Protein AF-N6UD77-F1 (afdb_monomer_lite)

Radius of gyration: 18.37 Å; chains: 1; bounding box: 42×30×56 Å

pLDDT: mean 73.45, std 21.46, range [21.02, 95.69]

Organism: Dendroctonus ponderosae (NCBI:txid77166)

InterPro domains:
  IPR000945 Dopamine beta-hydroxylase-like [PTHR10157] (23-145)
  IPR008977 PHM/PNGase F domain superfamily [SSF49742] (30-98)
  IPR014784 Copper type II, ascorbate-dependent monooxygenase-like, C-terminal [G3DSA:2.60.120.230] (13-98)
  IPR024548 Copper type II ascorbate-dependent monooxygenase, C-terminal [PF03712] (29-87)

Sequence (147 aa):
MSMVFPQIDPTITIKIRLNVAEKRKLASYLGHILMTRCDYNTLSRTNVTLGGFSISEEMCVNYIHYYPHAPLEVCKSSISDQALRTFFNYMKEWEDQPTSPNAAISINYNSIHWSKVRVQLLNEVYHEAPLSMQCNMSSGDRFPGLY

Foldseek 3Di:
DDPQPPDQPQFLFQFWFDQDDDPDDDPDDNDHTDTFGDGDDCSVPPFDADDDDDPSHDHGDDDDDDPDDDQWDDKTKDFDPVLLLVLLVCCCPPVVFPGDSPDDSVVSRRRGDDDSVSVVVVSVSSVPTDMDMFIATPVRHTDPDDD

Structure (mmCIF, N/CA/C/O backbone):
data_AF-N6UD77-F1
#
_entry.id   AF-N6UD77-F1
#
loop_
_atom_site.group_PDB
_atom_site.id
_atom_site.type_symbol
_atom_site.label_atom_id
_atom_site.label_alt_id
_atom_site.label_comp_id
_atom_site.label_asym_id
_atom_site.label_entity_id
_atom_site.label_seq_id
_atom_site.pdbx_PDB_ins_code
_atom_site.Cartn_x
_atom_site.Cartn_y
_atom_site.Cartn_z
_atom_site.occupancy
_atom_site.B_iso_or_equiv
_atom_site.auth_seq_id
_atom_site.auth_comp_id
_atom_site.auth_asym_id
_atom_site.auth_atom_id
_atom_site.pdbx_PDB_model_num
ATOM 1 N N . MET A 1 1 ? -19.371 -17.636 23.860 1.00 24.30 1 MET A N 1
ATOM 2 C CA . MET A 1 1 ? -20.220 -17.161 22.750 1.00 24.30 1 MET A CA 1
ATOM 3 C C . MET A 1 1 ? -19.288 -16.647 21.664 1.00 24.30 1 MET A C 1
ATOM 5 O O . MET A 1 1 ? -18.757 -15.553 21.788 1.00 24.30 1 MET A O 1
ATOM 9 N N . SER A 1 2 ? -18.955 -17.492 20.696 1.00 21.02 2 SER A N 1
ATOM 10 C CA . SER A 1 2 ? -18.032 -17.181 19.603 1.00 21.02 2 SER A CA 1
ATOM 11 C C . SER A 1 2 ? -18.681 -16.133 18.700 1.00 21.02 2 SER A C 1
ATOM 13 O O . SER A 1 2 ? -19.684 -16.419 18.050 1.00 21.02 2 SER A O 1
ATOM 15 N N . MET A 1 3 ? -18.153 -14.908 18.692 1.00 24.08 3 MET A N 1
ATOM 16 C CA . MET A 1 3 ? -18.566 -13.898 17.722 1.00 24.08 3 MET A CA 1
ATOM 17 C C . MET A 1 3 ? -18.061 -14.338 16.349 1.00 24.08 3 MET A C 1
ATOM 19 O O . MET A 1 3 ? -16.871 -14.282 16.054 1.00 24.08 3 MET A O 1
ATOM 23 N N . VAL A 1 4 ? -18.982 -14.851 15.539 1.00 22.97 4 VAL A N 1
ATOM 24 C CA . VAL A 1 4 ? -18.772 -15.126 14.120 1.00 22.97 4 VAL A CA 1
ATOM 25 C C . VAL A 1 4 ? -18.570 -13.774 13.443 1.00 22.97 4 VAL A C 1
ATOM 27 O O . VAL A 1 4 ? -19.521 -13.006 13.305 1.00 22.97 4 VAL A O 1
ATOM 30 N N . PHE A 1 5 ? -17.327 -13.459 13.073 1.00 34.34 5 PHE A N 1
ATOM 31 C CA . PHE A 1 5 ? -16.997 -12.276 12.282 1.00 34.34 5 PHE A CA 1
ATOM 32 C C . PHE A 1 5 ? -17.716 -12.392 10.930 1.00 34.34 5 PHE A C 1
ATOM 34 O O . PHE A 1 5 ? -17.416 -13.305 10.156 1.00 34.34 5 PHE A O 1
ATOM 41 N N . PRO A 1 6 ? -18.712 -11.541 10.633 1.00 32.31 6 PRO A N 1
ATOM 42 C CA . PRO A 1 6 ? -19.526 -11.736 9.450 1.00 32.31 6 PRO A CA 1
ATOM 43 C C . PRO A 1 6 ? -18.734 -11.272 8.229 1.00 32.31 6 PRO A C 1
ATOM 45 O O . PRO A 1 6 ? -18.421 -10.091 8.137 1.00 32.31 6 PRO A O 1
ATOM 48 N N . GLN A 1 7 ? -18.441 -12.211 7.324 1.00 33.44 7 GLN A N 1
ATOM 49 C CA . GLN A 1 7 ? -18.010 -12.049 5.925 1.00 33.44 7 GLN A CA 1
ATOM 50 C C . GLN A 1 7 ? -17.525 -10.635 5.562 1.00 33.44 7 GLN A C 1
ATOM 52 O O . GLN A 1 7 ? -18.309 -9.753 5.202 1.00 33.44 7 GLN A O 1
ATOM 57 N N . ILE A 1 8 ? -16.218 -10.440 5.721 1.00 40.00 8 ILE A N 1
ATOM 58 C CA . ILE A 1 8 ? -15.452 -9.329 5.163 1.00 40.00 8 ILE A CA 1
ATOM 59 C C . ILE A 1 8 ? -15.131 -9.761 3.732 1.00 40.00 8 ILE A C 1
ATOM 61 O O . ILE A 1 8 ? -14.503 -10.805 3.557 1.00 40.00 8 ILE A O 1
ATOM 65 N N . ASP A 1 9 ? -15.606 -9.027 2.724 1.00 32.47 9 ASP A N 1
ATOM 66 C CA . ASP A 1 9 ? -15.219 -9.298 1.337 1.00 32.47 9 ASP A CA 1
ATOM 67 C C . ASP A 1 9 ? -13.680 -9.170 1.247 1.00 32.47 9 ASP A C 1
ATOM 69 O O . ASP A 1 9 ? -13.150 -8.107 1.584 1.00 32.47 9 ASP A O 1
ATOM 73 N N . PRO A 1 10 ? -12.939 -10.233 0.877 1.00 33.50 10 PRO A N 1
ATOM 74 C CA . PRO A 1 10 ? -11.475 -10.346 1.017 1.00 33.50 10 PRO A CA 1
ATOM 75 C C . PRO A 1 10 ? -10.669 -9.467 0.041 1.00 33.50 10 PRO A C 1
ATOM 77 O O . PRO A 1 10 ? -9.520 -9.747 -0.298 1.00 33.50 10 PRO A O 1
ATOM 80 N N . THR A 1 11 ? -11.270 -8.40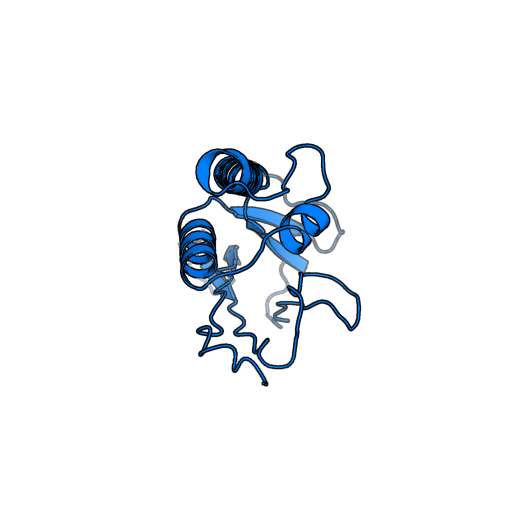6 -0.479 1.00 33.12 11 THR A N 1
ATOM 81 C CA . THR A 1 11 ? -10.818 -7.771 -1.707 1.00 33.12 11 THR A CA 1
ATOM 82 C C . THR A 1 11 ? -10.157 -6.422 -1.447 1.00 33.12 11 THR A C 1
ATOM 84 O O . THR A 1 11 ? -10.617 -5.394 -1.938 1.00 33.12 11 THR A O 1
ATOM 87 N N . ILE A 1 12 ? -9.035 -6.404 -0.719 1.00 36.88 12 ILE A N 1
ATOM 88 C CA . ILE A 1 12 ? -8.117 -5.255 -0.795 1.00 36.88 12 ILE A CA 1
ATOM 89 C C . ILE A 1 12 ? -7.440 -5.331 -2.165 1.00 36.88 12 ILE A C 1
ATOM 91 O O . ILE A 1 12 ? -6.412 -5.977 -2.351 1.00 36.88 12 ILE A O 1
ATOM 95 N N . THR A 1 13 ? -8.065 -4.701 -3.158 1.00 31.70 13 THR A N 1
ATOM 96 C CA . THR A 1 13 ? -7.525 -4.627 -4.514 1.00 31.70 13 THR A CA 1
ATOM 97 C C . THR A 1 13 ? -6.388 -3.611 -4.524 1.00 31.70 13 THR A C 1
ATOM 99 O O . THR A 1 13 ? -6.609 -2.426 -4.763 1.00 31.70 13 THR A O 1
ATOM 102 N N . ILE A 1 14 ? -5.153 -4.057 -4.294 1.00 32.03 14 ILE A N 1
ATOM 103 C CA . ILE A 1 14 ? -3.983 -3.219 -4.570 1.00 32.03 14 ILE A CA 1
ATOM 104 C C . ILE A 1 14 ? -3.879 -3.112 -6.094 1.00 32.03 14 ILE A C 1
ATOM 106 O O . ILE A 1 14 ? -3.435 -4.050 -6.745 1.00 32.03 14 ILE A O 1
ATOM 110 N N . LYS A 1 15 ? -4.342 -2.004 -6.687 1.00 30.81 15 LYS A N 1
ATOM 111 C CA . LYS A 1 15 ? -4.147 -1.717 -8.117 1.00 30.81 15 LYS A CA 1
ATOM 112 C C . LYS A 1 15 ? -2.747 -1.142 -8.315 1.00 30.81 15 LYS A C 1
ATOM 114 O O . LYS A 1 15 ? -2.563 0.071 -8.271 1.00 30.81 15 LYS A O 1
ATOM 119 N N . ILE A 1 16 ? -1.749 -1.990 -8.537 1.00 35.59 16 ILE A N 1
ATOM 120 C CA . ILE A 1 16 ? -0.400 -1.502 -8.853 1.00 35.59 16 ILE A CA 1
ATOM 121 C C . ILE A 1 16 ? -0.385 -1.081 -10.322 1.00 35.59 16 ILE A C 1
ATOM 123 O O . ILE A 1 16 ? -0.430 -1.955 -11.165 1.00 35.59 16 ILE A O 1
ATOM 127 N N . ARG A 1 17 ? -0.337 0.213 -10.665 1.00 35.31 17 ARG A N 1
ATOM 128 C CA . ARG A 1 17 ? -0.157 0.660 -12.063 1.00 35.31 17 ARG A CA 1
ATOM 129 C C . ARG A 1 17 ? 1.333 0.742 -12.416 1.00 35.31 17 ARG A C 1
ATOM 131 O O . ARG A 1 17 ? 1.958 1.762 -12.173 1.00 35.31 17 ARG A O 1
ATOM 138 N N . LEU A 1 18 ? 1.914 -0.297 -12.998 1.00 35.66 18 LEU A N 1
ATOM 139 C CA . LEU A 1 18 ? 3.319 -0.330 -13.416 1.00 35.66 18 LEU A CA 1
ATOM 140 C C . LEU A 1 18 ? 3.455 0.134 -14.870 1.00 35.66 18 LEU A C 1
ATOM 142 O O . LEU A 1 18 ? 2.876 -0.473 -15.757 1.00 35.66 18 LEU A O 1
ATOM 146 N N . ASN A 1 19 ? 4.243 1.163 -15.163 1.00 33.56 19 ASN A N 1
ATOM 147 C CA . ASN A 1 19 ? 4.526 1.519 -16.556 1.00 33.56 19 ASN A CA 1
ATOM 148 C C . ASN A 1 19 ? 5.696 0.663 -17.063 1.00 33.56 19 ASN A C 1
ATOM 150 O O . ASN A 1 19 ? 6.840 0.921 -16.695 1.00 33.56 19 ASN A O 1
ATOM 154 N N . VAL A 1 20 ? 5.433 -0.363 -17.881 1.00 39.41 20 VAL A N 1
ATOM 155 C CA . VAL A 1 20 ? 6.489 -1.208 -18.475 1.00 39.41 20 VAL A CA 1
ATOM 156 C C . VAL A 1 20 ? 6.393 -1.166 -19.998 1.00 39.41 20 VAL A C 1
ATOM 158 O O . VAL A 1 20 ? 5.332 -1.387 -20.576 1.00 39.41 20 VAL A O 1
ATOM 161 N N . ALA A 1 21 ? 7.517 -0.852 -20.644 1.00 37.28 21 ALA A N 1
ATOM 162 C CA . ALA A 1 21 ? 7.645 -0.754 -22.092 1.00 37.28 21 ALA A CA 1
ATOM 163 C C . ALA A 1 21 ? 7.920 -2.132 -22.715 1.00 37.28 21 ALA A C 1
ATOM 165 O O . ALA A 1 21 ? 8.963 -2.732 -22.459 1.00 37.28 21 ALA A O 1
ATOM 166 N N . GLU A 1 22 ? 7.034 -2.609 -23.589 1.00 38.06 22 GLU A N 1
ATOM 167 C CA . GLU A 1 22 ? 7.308 -3.769 -24.439 1.00 38.06 22 GLU A CA 1
ATOM 168 C C . GLU A 1 22 ? 7.944 -3.303 -25.758 1.00 38.06 22 GLU A C 1
ATOM 170 O O . GLU A 1 22 ? 7.343 -2.570 -26.547 1.00 38.06 22 GLU A O 1
ATOM 175 N N . LYS A 1 23 ? 9.181 -3.735 -26.039 1.00 38.00 23 LYS A N 1
ATOM 176 C CA . LYS A 1 23 ? 9.800 -3.535 -27.357 1.00 38.00 23 LYS A CA 1
ATOM 177 C C . LYS A 1 23 ? 9.294 -4.591 -28.338 1.00 38.00 23 LYS A C 1
ATOM 179 O O . LYS A 1 23 ? 10.02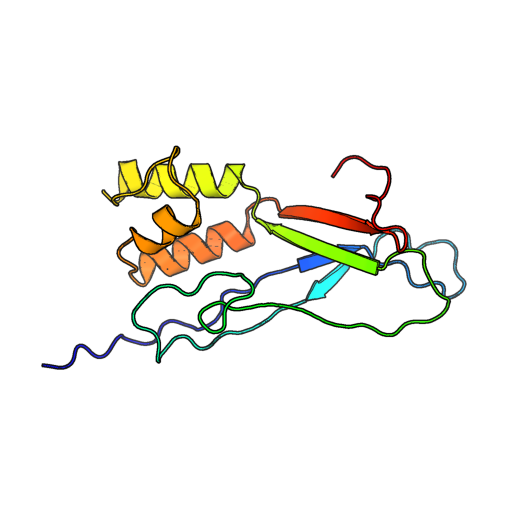4 -5.507 -28.714 1.00 38.00 23 LYS A O 1
ATOM 184 N N . ARG A 1 24 ? 8.087 -4.391 -28.864 1.00 35.25 24 ARG A N 1
ATOM 185 C CA . ARG A 1 24 ? 7.699 -4.967 -30.157 1.00 35.25 24 ARG A CA 1
ATOM 186 C C . ARG A 1 24 ? 7.360 -3.862 -31.148 1.00 35.25 24 ARG A C 1
ATOM 188 O O . ARG A 1 24 ? 6.230 -3.435 -31.300 1.00 35.25 24 ARG A O 1
ATOM 195 N N . LYS A 1 25 ? 8.424 -3.394 -31.807 1.00 36.38 25 LYS A N 1
ATOM 196 C CA . LYS A 1 25 ? 8.458 -2.833 -33.166 1.00 36.38 25 LYS A CA 1
ATOM 197 C C . LYS A 1 25 ? 7.212 -2.041 -33.612 1.00 36.38 25 LYS A C 1
ATOM 199 O O . LYS A 1 25 ? 6.635 -2.371 -34.635 1.00 36.38 25 LYS A O 1
ATOM 204 N N . LEU A 1 26 ? 6.855 -0.965 -32.913 1.00 34.81 26 LEU A N 1
ATOM 205 C CA . LEU A 1 26 ? 6.143 0.182 -33.493 1.00 34.81 26 LEU A CA 1
ATOM 206 C C . LEU A 1 26 ? 6.242 1.377 -32.535 1.00 34.81 26 LEU A C 1
ATOM 208 O O . LEU A 1 26 ? 5.920 1.284 -31.355 1.00 34.81 26 LEU A O 1
ATOM 212 N N . ALA A 1 27 ? 6.763 2.490 -33.043 1.00 34.75 27 ALA A N 1
ATOM 213 C CA . ALA A 1 27 ? 7.182 3.678 -32.303 1.00 34.75 27 ALA A CA 1
ATOM 214 C C . ALA A 1 27 ? 6.007 4.546 -31.785 1.00 34.75 27 ALA A C 1
ATOM 216 O O . ALA A 1 27 ? 5.969 5.742 -32.048 1.00 34.75 27 ALA A O 1
ATOM 217 N N . SER A 1 28 ? 5.043 3.956 -31.061 1.00 35.88 28 SER A N 1
ATOM 218 C CA . SER A 1 28 ? 3.807 4.643 -30.634 1.00 35.88 28 SER A CA 1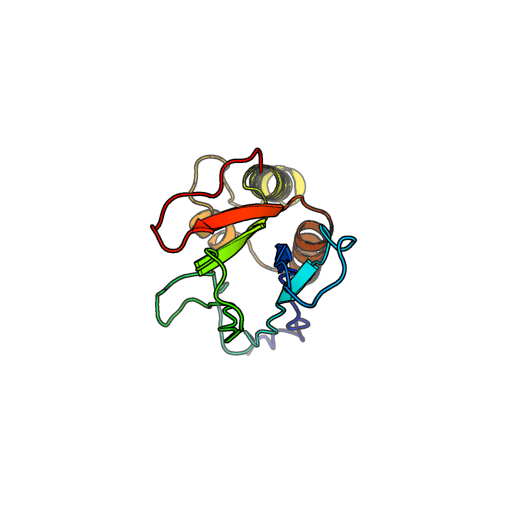
ATOM 219 C C . SER A 1 28 ? 3.293 4.301 -29.217 1.00 35.88 28 SER A C 1
ATOM 221 O O . SER A 1 28 ? 2.217 4.767 -28.854 1.00 35.88 28 SER A O 1
ATOM 223 N N . TYR A 1 29 ? 4.007 3.519 -28.395 1.00 43.47 29 TYR A N 1
ATOM 224 C CA . TYR A 1 29 ? 3.473 3.009 -27.113 1.00 43.47 29 TYR A CA 1
ATOM 225 C C . TYR A 1 29 ? 4.338 3.305 -25.868 1.00 43.47 29 TYR A C 1
ATOM 227 O O . TYR A 1 29 ? 4.599 2.443 -25.030 1.00 43.47 29 TYR A O 1
ATOM 235 N N . LEU A 1 30 ? 4.747 4.563 -25.695 1.00 44.59 30 LEU A N 1
ATOM 236 C CA . LEU A 1 30 ? 5.065 5.103 -24.365 1.00 44.59 30 LEU A CA 1
ATOM 237 C C . LEU A 1 30 ? 3.735 5.353 -23.626 1.00 44.59 30 LEU A C 1
ATOM 239 O O . LEU A 1 30 ? 3.149 6.419 -23.786 1.00 44.59 30 LEU A O 1
ATOM 243 N N . GLY A 1 31 ? 3.215 4.368 -22.879 1.00 56.09 31 GLY A N 1
ATOM 244 C CA . GLY A 1 31 ? 1.968 4.568 -22.115 1.00 56.09 31 GLY A CA 1
ATOM 245 C C . GLY A 1 31 ? 1.194 3.341 -21.614 1.00 56.09 31 GLY A C 1
ATOM 246 O O . GLY A 1 31 ? 0.051 3.502 -21.193 1.00 56.09 31 GLY A O 1
ATOM 247 N N . HIS A 1 32 ? 1.744 2.124 -21.661 1.00 60.56 32 HIS A N 1
ATOM 248 C CA . HIS A 1 32 ? 1.045 0.952 -21.116 1.00 60.56 32 HIS A CA 1
ATOM 249 C C . HIS A 1 32 ? 1.191 0.828 -19.603 1.00 60.56 32 HIS A C 1
ATOM 251 O O . HIS A 1 32 ? 2.256 1.094 -19.051 1.00 60.56 32 HIS A O 1
ATOM 257 N N . ILE A 1 33 ? 0.120 0.349 -18.968 1.00 68.12 33 ILE A N 1
ATOM 258 C CA . ILE A 1 33 ? 0.027 0.101 -17.533 1.00 68.12 33 ILE A CA 1
ATOM 259 C C . ILE A 1 33 ? -0.124 -1.406 -17.309 1.00 68.12 33 ILE A C 1
ATOM 261 O O . ILE A 1 33 ? -1.087 -2.023 -17.758 1.00 68.12 33 ILE A O 1
ATOM 265 N N . LEU A 1 34 ? 0.812 -1.988 -16.579 1.00 72.50 34 LEU A N 1
ATOM 266 C CA . LEU A 1 34 ? 0.780 -3.335 -16.043 1.00 72.50 34 LEU A CA 1
ATOM 267 C C . LEU A 1 34 ? 0.130 -3.281 -14.660 1.00 72.50 34 LEU A C 1
ATOM 269 O O . LEU A 1 34 ? 0.623 -2.594 -13.772 1.00 72.50 34 LEU A O 1
ATOM 273 N N . MET A 1 35 ? -0.976 -4.006 -14.490 1.00 75.62 35 MET A N 1
ATOM 274 C CA . MET A 1 35 ? -1.709 -4.050 -13.232 1.00 75.62 35 MET A CA 1
ATOM 275 C C . MET A 1 35 ? -1.564 -5.392 -12.525 1.00 75.62 35 MET A C 1
ATOM 277 O O . MET A 1 35 ? -2.017 -6.411 -13.038 1.00 75.62 35 MET A O 1
ATOM 281 N N . THR A 1 36 ? -0.979 -5.378 -11.328 1.00 76.75 36 THR A N 1
ATOM 282 C CA . THR A 1 36 ? -0.931 -6.549 -10.439 1.00 76.75 36 THR A CA 1
ATOM 283 C C . THR A 1 36 ? -2.003 -6.401 -9.373 1.00 76.75 36 THR A C 1
ATOM 285 O O . THR A 1 36 ? -2.105 -5.332 -8.779 1.00 76.75 36 THR A O 1
ATOM 288 N N . ARG A 1 37 ? -2.782 -7.463 -9.140 1.00 77.56 37 ARG A N 1
ATOM 289 C CA . ARG A 1 37 ? -3.801 -7.562 -8.091 1.00 77.56 37 ARG A CA 1
ATOM 290 C C . ARG A 1 37 ? -3.592 -8.859 -7.320 1.00 77.56 37 ARG A C 1
ATOM 292 O O . ARG A 1 37 ? -3.413 -9.907 -7.932 1.00 77.56 37 ARG A O 1
ATOM 299 N N . CYS A 1 38 ? -3.668 -8.768 -6.001 1.00 77.81 38 CYS A N 1
ATOM 300 C CA . CYS A 1 38 ? -3.654 -9.908 -5.099 1.00 77.81 38 CYS A CA 1
ATOM 301 C C . CYS A 1 38 ? -4.937 -9.875 -4.266 1.00 77.81 38 CYS A C 1
ATOM 303 O O . CYS A 1 38 ? -5.322 -8.808 -3.792 1.00 77.81 38 CYS A O 1
ATOM 305 N N . ASP A 1 39 ? -5.596 -11.021 -4.113 1.00 81.44 39 ASP A N 1
ATOM 306 C CA . ASP A 1 39 ? -6.762 -11.174 -3.244 1.00 81.44 39 ASP A CA 1
ATOM 307 C C . ASP A 1 39 ? -6.333 -11.991 -2.011 1.00 81.44 39 ASP A C 1
ATOM 309 O O . ASP A 1 39 ? -5.673 -13.024 -2.149 1.00 81.44 39 ASP A O 1
ATOM 313 N N . TYR A 1 40 ? -6.678 -11.526 -0.805 1.00 77.94 40 TYR A N 1
ATOM 314 C CA . TYR A 1 40 ? -6.158 -12.074 0.454 1.00 77.94 40 TYR A CA 1
ATOM 315 C C . TYR A 1 40 ? -7.278 -12.558 1.364 1.00 77.94 40 TYR A C 1
ATOM 317 O O . TYR A 1 40 ? -8.223 -11.827 1.642 1.00 77.94 40 TYR A O 1
ATOM 325 N N . ASN A 1 41 ? -7.136 -13.763 1.916 1.00 80.50 41 ASN A N 1
ATOM 326 C CA . ASN A 1 41 ? -8.077 -14.287 2.898 1.00 80.50 41 ASN A CA 1
ATOM 327 C C . ASN A 1 41 ? -7.532 -14.125 4.325 1.00 80.50 41 ASN A C 1
ATOM 329 O O . ASN A 1 41 ? -6.626 -14.845 4.741 1.00 80.50 41 ASN A O 1
ATOM 333 N N . THR A 1 42 ? -8.133 -13.214 5.089 1.00 83.12 42 THR A N 1
ATOM 334 C CA . THR A 1 42 ? -7.765 -12.923 6.483 1.00 83.12 42 THR A CA 1
ATOM 335 C C . THR A 1 42 ? -8.745 -13.500 7.509 1.00 83.12 42 THR A C 1
ATOM 337 O O . THR A 1 42 ? -8.654 -13.166 8.685 1.00 83.12 42 THR A O 1
ATOM 340 N N . LEU A 1 43 ? -9.648 -14.414 7.120 1.00 82.06 43 LEU A N 1
ATOM 341 C CA . LEU A 1 43 ? -10.674 -14.981 8.016 1.00 82.06 43 LEU A CA 1
ATOM 342 C C . LEU A 1 43 ? -10.097 -15.720 9.236 1.00 82.06 43 LEU A C 1
ATOM 344 O O . LEU A 1 43 ? -10.763 -15.831 10.262 1.00 82.06 43 LEU A O 1
ATOM 348 N N . SER A 1 44 ? -8.873 -16.239 9.130 1.00 81.56 44 SER A N 1
ATOM 349 C CA . SER A 1 44 ? -8.173 -16.924 10.223 1.00 81.56 44 SER A CA 1
ATOM 350 C C . SER A 1 44 ? -7.345 -15.986 11.109 1.00 81.56 44 SER A C 1
ATOM 352 O O . SER A 1 44 ? -6.734 -16.442 12.076 1.00 81.56 44 SER A O 1
ATOM 354 N N . ARG A 1 45 ? -7.290 -14.686 10.793 1.00 77.81 45 ARG A N 1
ATOM 355 C CA . ARG A 1 45 ? -6.473 -13.691 11.497 1.00 77.81 45 ARG A CA 1
ATOM 356 C C . ARG A 1 45 ? -7.358 -12.840 12.407 1.00 77.81 45 ARG A C 1
ATOM 358 O O . ARG A 1 45 ? -8.425 -12.391 12.008 1.00 77.81 45 ARG A O 1
ATOM 365 N N . THR A 1 46 ? -6.902 -12.605 13.635 1.00 81.44 46 THR A N 1
ATOM 366 C CA . THR A 1 46 ? -7.618 -11.758 14.607 1.00 81.44 46 THR A CA 1
ATOM 367 C C . THR A 1 46 ? -7.281 -10.278 14.457 1.00 81.44 46 THR A C 1
ATOM 369 O O . THR A 1 46 ? -8.122 -9.427 14.721 1.00 81.44 46 THR A O 1
ATOM 372 N N . ASN A 1 47 ? -6.050 -9.980 14.037 1.00 80.19 47 ASN A N 1
ATOM 373 C CA . ASN A 1 47 ? -5.532 -8.626 13.874 1.00 80.19 47 ASN A CA 1
ATOM 374 C C . ASN A 1 47 ? -5.341 -8.307 12.389 1.00 80.19 47 ASN A C 1
ATOM 376 O O . ASN A 1 47 ? -5.259 -9.210 11.552 1.00 80.19 47 ASN A O 1
ATOM 380 N N . VAL A 1 48 ? -5.226 -7.016 12.080 1.00 85.38 48 VAL A N 1
ATOM 381 C CA . VAL A 1 48 ? -4.907 -6.550 10.729 1.00 85.38 48 VAL A CA 1
ATOM 382 C C . VAL A 1 48 ? -3.549 -7.093 10.277 1.00 85.38 48 VAL A C 1
ATOM 384 O O . VAL A 1 48 ? -2.571 -7.084 11.025 1.00 85.38 48 VAL A O 1
ATOM 387 N N . THR A 1 49 ? -3.485 -7.574 9.040 1.00 82.38 49 THR A N 1
ATOM 388 C CA . THR A 1 49 ? -2.246 -8.014 8.392 1.00 82.38 49 THR A CA 1
ATOM 389 C C . THR A 1 49 ? -1.709 -6.895 7.516 1.00 82.38 49 THR A C 1
ATOM 391 O O . THR A 1 49 ? -2.444 -6.329 6.706 1.00 82.38 49 THR A O 1
ATOM 394 N N . LEU A 1 50 ? -0.430 -6.574 7.680 1.00 86.25 50 LEU A N 1
ATOM 395 C CA . LEU A 1 50 ? 0.242 -5.509 6.941 1.00 86.25 50 LEU A CA 1
ATOM 396 C C . LEU A 1 50 ? 1.204 -6.084 5.906 1.00 86.25 50 LEU A C 1
ATOM 398 O O . LEU A 1 50 ? 1.578 -7.254 5.973 1.00 86.25 50 LEU A O 1
ATOM 402 N N . GLY A 1 51 ? 1.598 -5.238 4.955 1.00 82.94 51 GLY A N 1
ATOM 403 C CA . GLY A 1 51 ? 2.617 -5.583 3.973 1.00 82.94 51 GLY A CA 1
ATOM 404 C C . GLY A 1 51 ? 4.014 -5.598 4.592 1.00 82.94 51 GLY A C 1
ATOM 405 O O . GLY A 1 51 ? 4.382 -4.632 5.262 1.00 82.94 51 GLY A O 1
ATOM 406 N N . GLY A 1 52 ? 4.798 -6.645 4.340 1.00 80.81 52 GLY A N 1
ATOM 407 C CA . GLY A 1 52 ? 6.157 -6.751 4.868 1.00 80.81 52 GLY A CA 1
ATOM 408 C C . GLY A 1 52 ? 6.871 -8.056 4.514 1.00 80.81 52 GLY A C 1
ATOM 409 O O . GLY A 1 52 ? 6.537 -8.703 3.524 1.00 80.81 52 GLY A O 1
ATOM 410 N N . PHE A 1 53 ? 7.902 -8.400 5.287 1.00 82.44 53 PHE A N 1
ATOM 411 C CA . PHE A 1 53 ? 8.790 -9.548 5.034 1.00 82.44 53 PHE A CA 1
ATOM 412 C C . PHE A 1 53 ? 8.649 -10.664 6.077 1.00 82.44 53 PHE A C 1
ATOM 414 O O . PHE A 1 53 ? 9.222 -11.740 5.912 1.00 82.44 53 PHE A O 1
ATOM 421 N N . SER A 1 54 ? 7.934 -10.406 7.172 1.00 82.75 54 SER A N 1
ATOM 422 C CA . SER A 1 54 ? 7.681 -11.398 8.212 1.00 82.75 54 SER A CA 1
ATOM 423 C C . SER A 1 54 ? 6.673 -12.450 7.745 1.00 82.75 54 SER A C 1
ATOM 425 O O . SER A 1 54 ? 5.795 -12.179 6.935 1.00 82.75 54 SER A O 1
ATOM 427 N N . ILE A 1 55 ? 6.715 -13.637 8.355 1.00 84.38 55 ILE A N 1
ATOM 428 C CA . ILE A 1 55 ? 5.718 -14.707 8.158 1.00 84.38 55 ILE A CA 1
ATOM 429 C C . ILE A 1 55 ? 4.289 -14.289 8.547 1.00 84.38 55 ILE A C 1
ATOM 431 O O . ILE A 1 55 ? 3.305 -14.912 8.148 1.00 84.38 55 ILE A O 1
ATOM 435 N N . SER A 1 56 ? 4.168 -13.272 9.400 1.00 79.94 56 SER A N 1
ATOM 436 C CA . SER A 1 56 ? 2.887 -12.726 9.842 1.00 79.94 56 SER A CA 1
ATOM 437 C C . SER A 1 56 ? 2.347 -11.645 8.908 1.00 79.94 56 SER A C 1
ATOM 439 O O . SER A 1 56 ? 1.196 -11.245 9.073 1.00 79.94 56 SER A O 1
ATOM 441 N N . GLU A 1 57 ? 3.181 -11.167 7.989 1.00 82.69 57 GLU A N 1
ATOM 442 C CA . GLU A 1 57 ? 2.913 -10.098 7.034 1.00 82.69 57 GLU A CA 1
ATOM 443 C C . GLU A 1 57 ? 2.636 -10.686 5.647 1.00 82.69 57 GLU A C 1
ATOM 445 O O . GLU A 1 57 ? 2.905 -11.856 5.383 1.00 82.69 57 GLU A O 1
ATOM 450 N N . GLU A 1 58 ? 2.073 -9.869 4.765 1.00 84.81 58 GLU A N 1
ATOM 451 C CA . GLU A 1 58 ? 1.722 -10.268 3.404 1.00 84.81 58 GLU A CA 1
ATOM 452 C C . GLU A 1 58 ? 2.576 -9.541 2.363 1.00 84.81 58 GLU A C 1
ATOM 454 O O . GLU A 1 58 ? 3.124 -8.462 2.602 1.00 84.81 58 GLU A O 1
ATOM 459 N N . MET A 1 59 ? 2.658 -10.118 1.166 1.00 83.69 59 MET A N 1
ATOM 460 C CA . MET A 1 59 ? 3.329 -9.509 0.018 1.00 83.69 59 MET A CA 1
ATOM 461 C C . MET A 1 59 ? 2.503 -9.690 -1.258 1.00 83.69 59 MET A C 1
ATOM 463 O O . MET A 1 59 ? 1.832 -10.706 -1.435 1.00 83.69 59 MET A O 1
ATOM 467 N N . CYS A 1 60 ? 2.548 -8.702 -2.157 1.00 82.38 60 CYS A N 1
ATOM 468 C CA . CYS A 1 60 ? 1.947 -8.776 -3.493 1.00 82.38 60 CYS A CA 1
ATOM 469 C C . CYS A 1 60 ? 3.045 -8.572 -4.535 1.00 82.38 60 CYS A C 1
ATOM 471 O O . CYS A 1 60 ? 3.448 -7.439 -4.799 1.00 82.38 60 CYS A O 1
ATOM 473 N N . VAL A 1 61 ? 3.567 -9.664 -5.094 1.00 86.25 61 VAL A N 1
ATOM 474 C CA . VAL A 1 61 ? 4.701 -9.627 -6.026 1.00 86.25 61 VAL A CA 1
ATOM 475 C C . VAL A 1 61 ? 4.378 -10.462 -7.256 1.00 86.25 61 VAL A C 1
ATOM 477 O O . VAL A 1 61 ? 3.819 -11.549 -7.151 1.00 86.25 61 VAL A O 1
ATOM 480 N N . ASN A 1 62 ? 4.751 -9.947 -8.425 1.00 80.44 62 ASN A N 1
ATOM 481 C CA . ASN A 1 62 ? 4.660 -10.658 -9.691 1.00 80.44 62 ASN A CA 1
ATOM 482 C C . ASN A 1 62 ? 6.028 -10.617 -10.383 1.00 80.44 62 ASN A C 1
ATOM 484 O O . ASN A 1 62 ? 6.534 -9.534 -10.678 1.00 80.44 62 ASN A O 1
ATOM 488 N N . TYR A 1 63 ? 6.617 -11.786 -10.628 1.00 83.88 63 TYR A N 1
ATOM 489 C CA . TYR A 1 63 ? 7.891 -11.921 -11.330 1.00 83.88 63 TYR A CA 1
ATOM 490 C C . TYR A 1 63 ? 7.623 -12.174 -12.812 1.00 83.88 63 TYR A C 1
ATOM 492 O O . TYR A 1 63 ? 7.121 -13.229 -13.194 1.00 83.88 63 TYR A O 1
ATOM 500 N N . ILE A 1 64 ? 7.954 -11.192 -13.650 1.00 79.12 64 ILE A N 1
ATOM 501 C CA . ILE A 1 64 ? 7.698 -11.243 -15.091 1.00 79.12 64 ILE A CA 1
ATOM 502 C C . ILE A 1 64 ? 9.016 -11.458 -15.818 1.00 79.12 64 ILE A C 1
ATOM 504 O O . ILE A 1 64 ? 9.934 -10.648 -15.718 1.00 79.12 64 ILE A O 1
ATOM 508 N N . HIS A 1 65 ? 9.095 -12.538 -16.587 1.00 81.25 65 HIS A N 1
ATOM 509 C CA . HIS A 1 65 ? 10.219 -12.795 -17.479 1.00 81.25 65 HIS A CA 1
ATOM 510 C C . HIS A 1 65 ? 9.886 -12.242 -18.867 1.00 81.25 65 HIS A C 1
ATOM 512 O O . HIS A 1 65 ? 8.877 -12.625 -19.458 1.00 81.25 65 HIS A O 1
ATOM 518 N N . TYR A 1 66 ? 10.714 -11.337 -19.390 1.00 77.12 66 TYR A N 1
ATOM 519 C CA . TYR A 1 66 ? 10.451 -10.643 -20.652 1.00 77.12 66 TYR A CA 1
ATOM 520 C C . TYR A 1 66 ? 11.716 -10.495 -21.515 1.00 77.12 66 TYR A C 1
ATOM 522 O O . TYR A 1 66 ? 12.841 -10.552 -21.019 1.00 77.12 66 TYR A O 1
ATOM 530 N N . TYR A 1 67 ? 11.527 -10.311 -22.826 1.00 79.06 67 TYR A N 1
ATOM 531 C CA . TYR A 1 67 ? 12.586 -10.055 -23.811 1.00 79.06 67 TYR A CA 1
ATOM 532 C C . TYR A 1 67 ? 12.107 -9.013 -24.843 1.00 79.06 67 TYR A C 1
ATOM 534 O O . TYR A 1 67 ? 10.944 -9.073 -25.246 1.00 79.06 67 TYR A O 1
ATOM 542 N N . PRO A 1 68 ? 12.967 -8.100 -25.341 1.00 83.44 68 PRO A N 1
ATOM 543 C CA . PRO A 1 68 ? 14.381 -7.926 -24.996 1.00 83.44 68 PRO A CA 1
ATOM 544 C C . PRO A 1 68 ? 14.578 -7.378 -23.581 1.00 83.44 68 PRO A C 1
ATOM 546 O O . PRO A 1 68 ? 13.691 -6.720 -23.043 1.00 83.44 68 PRO A O 1
ATOM 549 N N . HIS A 1 69 ? 15.750 -7.646 -22.996 1.00 80.06 69 HIS A N 1
ATOM 550 C CA . HIS A 1 69 ? 16.127 -7.119 -21.683 1.00 80.06 69 HIS A CA 1
ATOM 551 C C . HIS A 1 69 ? 15.934 -5.596 -21.640 1.00 80.06 69 HIS A C 1
ATOM 553 O O . HIS A 1 69 ? 16.428 -4.876 -22.515 1.00 80.06 69 HIS A O 1
ATOM 559 N N . ALA A 1 70 ? 15.232 -5.114 -20.618 1.00 77.50 70 ALA A N 1
ATOM 560 C CA . ALA A 1 70 ? 15.078 -3.696 -20.331 1.00 77.50 70 ALA A CA 1
ATOM 561 C C . ALA A 1 70 ? 15.784 -3.388 -19.006 1.00 77.50 70 ALA A C 1
ATOM 563 O O . ALA A 1 70 ? 15.878 -4.258 -18.146 1.00 77.50 70 ALA A O 1
ATOM 564 N N . PRO A 1 71 ? 16.274 -2.155 -18.813 1.00 76.62 71 PRO A N 1
ATOM 565 C CA . PRO A 1 71 ? 16.995 -1.780 -17.600 1.00 76.62 71 PRO A CA 1
ATOM 566 C C . PRO A 1 71 ? 16.072 -1.612 -16.381 1.00 76.62 71 PRO A C 1
ATOM 568 O O . PRO A 1 71 ? 16.436 -0.900 -15.456 1.00 76.62 71 PRO A O 1
ATOM 571 N N . LEU A 1 72 ? 14.869 -2.199 -16.389 1.00 75.62 72 LEU A N 1
ATOM 572 C CA . LEU A 1 72 ? 13.889 -2.117 -15.314 1.00 75.62 72 LEU A CA 1
ATOM 573 C C . LEU A 1 72 ? 13.874 -3.428 -14.527 1.00 75.62 72 LEU A C 1
ATOM 575 O O . LEU A 1 72 ? 13.497 -4.467 -15.072 1.00 75.62 72 LEU A O 1
ATOM 579 N N . GLU A 1 73 ? 14.241 -3.356 -13.248 1.00 79.62 73 GLU A N 1
ATOM 580 C CA . GLU A 1 73 ? 14.282 -4.526 -12.366 1.00 79.62 73 GLU A CA 1
ATOM 581 C C . GLU A 1 73 ? 13.113 -4.538 -11.381 1.00 79.62 73 GLU A C 1
ATOM 583 O O . GLU A 1 73 ? 12.387 -5.526 -11.292 1.00 79.62 73 GLU A O 1
ATOM 588 N N . VAL A 1 74 ? 12.882 -3.427 -10.676 1.00 82.06 74 VAL A N 1
ATOM 589 C CA . VAL A 1 74 ? 11.829 -3.346 -9.656 1.00 82.06 74 VAL A CA 1
ATOM 590 C C . VAL A 1 74 ? 10.990 -2.106 -9.889 1.00 82.06 74 VAL A C 1
ATOM 592 O O . VAL A 1 74 ? 11.474 -0.999 -9.699 1.00 82.06 74 VAL A O 1
ATOM 595 N N . CYS A 1 75 ? 9.712 -2.271 -10.215 1.00 77.94 75 CYS A N 1
ATOM 596 C CA . CYS A 1 75 ? 8.720 -1.215 -10.033 1.00 77.94 75 CYS A CA 1
ATOM 597 C C . CYS A 1 75 ? 7.708 -1.673 -8.983 1.00 77.94 75 CYS A C 1
ATOM 599 O O . CYS A 1 75 ? 7.155 -2.769 -9.070 1.00 77.94 75 CYS A O 1
ATOM 601 N N . LYS A 1 76 ? 7.452 -0.817 -7.998 1.00 82.56 76 LYS A N 1
ATOM 602 C CA . LYS A 1 76 ? 6.436 -1.017 -6.967 1.00 82.56 76 LYS A CA 1
ATOM 603 C C . LYS A 1 76 ? 5.662 0.271 -6.750 1.00 82.56 76 LYS A C 1
ATOM 605 O O . LYS A 1 76 ? 6.200 1.361 -6.934 1.00 82.56 76 LYS A O 1
ATOM 610 N N . SER A 1 77 ? 4.425 0.137 -6.298 1.00 81.50 77 SER A N 1
ATOM 611 C CA . SER A 1 77 ? 3.616 1.273 -5.878 1.00 81.50 77 SER A CA 1
ATOM 612 C C . SER A 1 77 ? 2.993 1.025 -4.519 1.00 81.50 77 SER A C 1
ATOM 614 O O . SER A 1 77 ? 2.615 -0.103 -4.205 1.00 81.50 77 SER A O 1
ATOM 616 N N . SER A 1 78 ? 2.813 2.093 -3.758 1.00 84.38 78 SER A N 1
ATOM 617 C CA . SER A 1 78 ? 2.004 2.110 -2.543 1.00 84.38 78 SER A CA 1
ATOM 618 C C . SER A 1 78 ? 1.022 3.272 -2.602 1.00 84.38 78 SER A C 1
ATOM 620 O O . SER A 1 78 ? 1.198 4.200 -3.387 1.00 84.38 78 SER A O 1
ATOM 622 N N . ILE A 1 79 ? -0.002 3.258 -1.756 1.00 85.19 79 ILE A N 1
ATOM 623 C CA . ILE A 1 79 ? -0.772 4.475 -1.487 1.00 85.19 79 ILE A CA 1
ATOM 624 C C . ILE A 1 79 ? 0.169 5.590 -1.001 1.00 85.19 79 ILE A C 1
ATOM 626 O O . ILE A 1 79 ? 1.176 5.316 -0.341 1.00 85.19 79 ILE A O 1
ATOM 630 N N . SER A 1 80 ? -0.129 6.841 -1.350 1.00 85.44 80 SER A N 1
ATOM 631 C CA . SER A 1 80 ? 0.634 7.982 -0.846 1.00 85.44 80 SER A CA 1
ATOM 632 C C . SER A 1 80 ? 0.543 8.108 0.680 1.00 85.44 80 SER A C 1
ATOM 634 O O . SER A 1 80 ? -0.531 7.988 1.279 1.00 85.44 80 SER A O 1
ATOM 636 N N . ASP A 1 81 ? 1.671 8.439 1.310 1.00 87.12 81 ASP A N 1
ATOM 637 C CA . ASP A 1 81 ? 1.727 8.673 2.757 1.00 87.12 81 ASP A CA 1
ATOM 638 C C . ASP A 1 81 ? 0.806 9.821 3.183 1.00 87.12 81 ASP A C 1
ATOM 640 O O . ASP A 1 81 ? 0.234 9.796 4.272 1.00 87.12 81 ASP A O 1
ATOM 644 N N . GLN A 1 82 ? 0.628 10.825 2.320 1.00 90.62 82 GLN A N 1
ATOM 645 C CA . GLN A 1 82 ? -0.265 11.948 2.585 1.00 90.62 82 GLN A CA 1
ATOM 646 C C . GLN A 1 82 ? -1.732 11.507 2.643 1.00 90.62 82 GLN A C 1
ATOM 648 O O . GLN A 1 82 ? -2.430 11.884 3.582 1.00 90.62 82 GLN A O 1
ATOM 653 N N . ALA A 1 83 ? -2.191 10.672 1.704 1.00 89.12 83 ALA A N 1
ATOM 654 C CA . ALA A 1 83 ? -3.558 10.152 1.733 1.00 89.12 83 ALA A CA 1
ATOM 655 C C . ALA A 1 83 ? -3.812 9.293 2.980 1.00 89.12 83 ALA A C 1
ATOM 657 O O . ALA A 1 83 ? -4.839 9.457 3.641 1.00 89.12 83 ALA A O 1
ATOM 658 N N . LEU A 1 84 ? -2.850 8.443 3.361 1.00 90.12 84 LEU A N 1
ATOM 659 C CA . LEU A 1 84 ? -2.949 7.656 4.593 1.00 90.12 84 LEU A CA 1
ATOM 660 C C . LEU A 1 84 ? -3.001 8.524 5.849 1.00 90.12 84 LEU A C 1
ATOM 662 O O . LEU A 1 84 ? -3.789 8.250 6.751 1.00 90.12 84 LEU A O 1
ATOM 666 N N . ARG A 1 85 ? -2.193 9.587 5.918 1.00 92.75 85 ARG A N 1
ATOM 667 C CA . ARG A 1 85 ? -2.235 10.539 7.038 1.00 92.75 85 ARG A CA 1
ATOM 668 C C . ARG A 1 85 ? -3.604 11.201 7.155 1.00 92.75 85 ARG A C 1
ATOM 670 O O . ARG A 1 85 ? -4.142 11.260 8.257 1.00 92.75 85 ARG A O 1
ATOM 677 N N . THR A 1 86 ? -4.189 11.636 6.040 1.00 94.19 86 THR A N 1
ATOM 678 C CA . THR A 1 86 ? -5.546 12.203 6.023 1.00 94.19 86 THR A CA 1
ATOM 679 C C . THR A 1 86 ? -6.583 11.190 6.503 1.00 94.19 86 THR A C 1
ATOM 681 O O . THR A 1 86 ? -7.409 11.524 7.348 1.00 94.19 86 THR A O 1
ATOM 684 N N . PHE A 1 87 ? -6.505 9.940 6.042 1.00 93.19 87 PHE A N 1
ATOM 685 C CA . PHE A 1 87 ? -7.393 8.869 6.499 1.00 93.19 87 PHE A CA 1
ATOM 686 C C . PHE A 1 87 ? -7.275 8.613 8.009 1.00 93.19 87 PHE A C 1
ATOM 688 O O . PHE A 1 87 ? -8.284 8.519 8.705 1.00 93.19 87 PHE A O 1
ATOM 695 N N . PHE A 1 88 ? -6.056 8.547 8.549 1.00 94.75 88 PHE A N 1
ATOM 696 C CA . PHE A 1 88 ? -5.865 8.343 9.986 1.00 94.75 88 PHE A CA 1
ATOM 697 C C . PHE A 1 88 ? -6.327 9.530 10.826 1.00 94.75 88 PHE A C 1
ATOM 699 O O . PHE A 1 88 ? -6.839 9.309 11.923 1.00 94.75 88 PHE A O 1
ATOM 706 N N . ASN A 1 89 ? -6.181 10.759 10.326 1.00 95.69 89 ASN A N 1
ATOM 707 C CA . ASN A 1 89 ? -6.727 11.945 10.983 1.00 95.69 89 ASN A CA 1
ATOM 708 C C . ASN A 1 89 ? -8.259 11.912 10.984 1.00 95.69 89 ASN A C 1
ATOM 710 O O . ASN A 1 89 ? -8.862 12.147 12.024 1.00 95.69 89 ASN A O 1
ATOM 714 N N . TYR A 1 90 ? -8.881 11.521 9.867 1.00 95.19 90 TYR A N 1
ATOM 715 C CA . TYR A 1 90 ? -10.328 11.328 9.800 1.00 95.19 90 TYR A CA 1
ATOM 716 C C . TYR A 1 90 ? -10.809 10.293 10.828 1.00 95.19 90 TYR A C 1
ATOM 718 O O . TYR A 1 90 ? -11.725 10.565 11.599 1.00 95.19 90 TYR A O 1
ATOM 726 N N . MET A 1 91 ? -10.138 9.138 10.902 1.00 95.12 91 MET A N 1
ATOM 727 C CA . MET A 1 91 ? -10.455 8.095 11.884 1.00 95.12 91 MET A CA 1
ATOM 728 C C . MET A 1 91 ? -10.324 8.584 13.331 1.00 95.12 91 MET A C 1
ATOM 730 O O . MET A 1 91 ? -11.082 8.154 14.196 1.00 95.12 91 MET A O 1
ATOM 734 N N . LYS A 1 92 ? -9.383 9.491 13.598 1.00 95.44 92 LYS A N 1
ATOM 735 C CA . LYS A 1 92 ? -9.211 10.092 14.920 1.00 95.44 92 LYS A CA 1
ATOM 736 C C . LYS A 1 92 ? -10.336 11.062 15.264 1.00 95.44 92 LYS A C 1
ATOM 738 O O . LYS A 1 92 ? -10.900 10.985 16.344 1.00 95.44 92 LYS A O 1
ATOM 743 N N . GLU A 1 93 ? -10.612 12.004 14.368 1.00 95.31 93 GLU A N 1
ATOM 744 C CA . GLU A 1 93 ? -11.482 13.149 14.648 1.00 95.31 93 GLU A CA 1
ATOM 745 C C . GLU A 1 93 ? -12.969 12.793 14.580 1.00 95.31 93 GLU A C 1
ATOM 747 O O . GLU A 1 93 ? -13.757 13.321 15.361 1.00 95.31 93 GLU A O 1
ATOM 752 N N . TRP A 1 94 ? -13.349 11.897 13.666 1.00 94.25 94 TRP A N 1
ATOM 753 C CA . TRP A 1 94 ? -14.754 11.603 13.365 1.00 94.25 94 TRP A CA 1
ATOM 754 C C . TRP A 1 94 ? -15.221 10.242 13.880 1.00 94.25 94 TRP A C 1
ATOM 756 O O . TRP A 1 94 ? -16.397 10.073 14.184 1.00 94.25 94 TRP A O 1
ATOM 766 N N . GLU A 1 95 ? -14.310 9.277 13.994 1.00 94.75 95 GLU A N 1
ATOM 767 C CA . GLU A 1 95 ? -14.609 7.902 14.424 1.00 94.75 95 GLU A CA 1
ATOM 768 C C . GLU A 1 95 ? -14.027 7.570 15.810 1.00 94.75 95 GLU A C 1
ATOM 770 O O . GLU A 1 95 ? -14.111 6.417 16.246 1.00 94.75 95 GLU A O 1
ATOM 775 N N . ASP A 1 96 ? -13.422 8.559 16.482 1.00 94.88 96 ASP A N 1
ATOM 776 C CA . ASP A 1 96 ? -12.795 8.456 17.810 1.00 94.88 96 ASP A CA 1
ATOM 777 C C . ASP A 1 96 ? -11.839 7.252 17.938 1.00 94.88 96 ASP A C 1
ATOM 779 O O . ASP A 1 96 ? -11.811 6.524 18.930 1.00 94.88 96 ASP A O 1
ATOM 783 N N . GLN A 1 97 ? -11.072 6.972 16.877 1.00 95.38 97 GLN A N 1
ATOM 784 C CA . GLN A 1 97 ? -10.101 5.880 16.870 1.00 95.38 97 GLN A CA 1
ATOM 785 C C . GLN A 1 97 ? -8.753 6.330 17.454 1.00 95.38 97 GLN A C 1
ATOM 787 O O . GLN A 1 97 ? -8.322 7.461 17.215 1.00 95.38 97 GLN A O 1
ATOM 792 N N . PRO A 1 98 ? -8.020 5.443 18.157 1.00 95.12 98 PRO A N 1
ATOM 793 C CA . PRO A 1 98 ? -6.752 5.780 18.807 1.00 95.12 98 PRO A CA 1
ATOM 794 C C . PRO A 1 98 ? -5.569 5.822 17.818 1.00 95.12 98 PRO A C 1
ATOM 796 O O . PRO A 1 98 ? -4.542 5.165 18.001 1.00 95.12 98 PRO A O 1
ATOM 799 N N . THR A 1 99 ? -5.705 6.598 16.744 1.00 94.88 99 THR A N 1
ATOM 800 C CA . THR A 1 99 ? -4.658 6.857 15.751 1.00 94.88 99 THR A CA 1
ATOM 801 C C . THR A 1 99 ? -3.893 8.143 16.079 1.00 94.88 99 THR A C 1
ATOM 803 O O . THR A 1 99 ? -4.348 9.032 16.806 1.00 94.88 99 THR A O 1
ATOM 806 N N . SER A 1 100 ? -2.677 8.262 15.547 1.00 92.75 100 SER A N 1
ATOM 807 C CA . SER A 1 100 ? -1.837 9.445 15.710 1.00 92.75 100 SER A CA 1
ATOM 808 C C . SER A 1 100 ? -1.046 9.752 14.437 1.00 92.75 100 SER A C 1
ATOM 810 O O . SER A 1 100 ? -0.401 8.856 13.890 1.00 92.75 100 SER A O 1
ATOM 812 N N . PRO A 1 101 ? -0.995 11.020 13.987 1.00 87.88 101 PRO A N 1
ATOM 813 C CA . PRO A 1 101 ? -0.195 11.410 12.823 1.00 87.88 101 PRO A CA 1
ATOM 814 C C . PRO A 1 101 ? 1.315 11.234 13.046 1.00 87.88 101 PRO A C 1
ATOM 816 O O . PRO A 1 101 ? 2.075 11.133 12.082 1.00 87.88 101 PRO A O 1
ATOM 819 N N . ASN A 1 102 ? 1.752 11.178 14.307 1.00 89.25 102 ASN A N 1
ATOM 820 C CA . ASN A 1 102 ? 3.158 11.017 14.678 1.00 89.25 102 ASN A CA 1
ATOM 821 C C . ASN A 1 102 ? 3.550 9.549 14.905 1.00 89.25 102 ASN A C 1
ATOM 823 O O . ASN A 1 102 ? 4.735 9.249 15.025 1.00 89.25 102 ASN A O 1
ATOM 827 N N . ALA A 1 103 ? 2.577 8.638 14.993 1.00 92.00 103 ALA A N 1
ATOM 828 C CA . ALA A 1 103 ? 2.847 7.215 15.141 1.00 92.00 103 ALA A CA 1
ATOM 829 C C . ALA A 1 103 ? 3.221 6.580 13.794 1.00 92.00 103 ALA A C 1
ATOM 831 O O . ALA A 1 103 ? 2.884 7.089 12.722 1.00 92.00 103 ALA A O 1
ATOM 832 N N . ALA A 1 104 ? 3.903 5.435 13.853 1.00 90.94 104 ALA A N 1
ATOM 833 C CA . ALA A 1 104 ? 4.155 4.634 12.663 1.00 90.94 104 ALA A CA 1
ATOM 834 C C . ALA A 1 104 ? 2.829 4.186 12.024 1.00 90.94 104 ALA A C 1
ATOM 836 O O . ALA A 1 104 ? 1.856 3.893 12.720 1.00 90.94 104 ALA A O 1
ATOM 837 N N . ILE A 1 105 ? 2.815 4.077 10.693 1.00 88.25 105 ILE A N 1
ATOM 838 C CA . ILE A 1 105 ? 1.638 3.645 9.922 1.00 88.25 105 ILE A CA 1
ATOM 839 C C . ILE A 1 105 ? 1.114 2.297 10.437 1.00 88.25 105 ILE A C 1
ATOM 841 O O . ILE A 1 105 ? -0.089 2.131 10.629 1.00 88.25 105 ILE A O 1
ATOM 845 N N . SER A 1 106 ? 2.019 1.359 10.727 1.00 85.81 106 SER A N 1
ATOM 846 C CA . SER A 1 106 ? 1.672 0.047 11.275 1.00 85.81 106 SER A CA 1
ATOM 847 C C . SER A 1 106 ? 0.964 0.137 12.624 1.00 85.81 106 SER A C 1
ATOM 849 O O . SER A 1 106 ? 0.003 -0.593 12.854 1.00 85.81 106 SER A O 1
ATOM 851 N N . ILE A 1 107 ? 1.393 1.048 13.499 1.00 91.81 107 ILE A N 1
ATOM 852 C CA . ILE A 1 107 ? 0.750 1.273 14.796 1.00 91.81 107 ILE A CA 1
ATOM 853 C C . ILE A 1 107 ? -0.676 1.771 14.564 1.00 91.81 107 ILE A C 1
ATOM 855 O O . ILE A 1 107 ? -1.605 1.170 15.083 1.00 91.81 107 ILE A O 1
ATOM 859 N N . ASN A 1 108 ? -0.867 2.780 13.709 1.00 92.06 108 ASN A N 1
ATOM 860 C CA . ASN A 1 108 ? -2.200 3.315 13.418 1.00 92.06 108 ASN A CA 1
ATOM 861 C C . ASN A 1 108 ? -3.166 2.254 12.880 1.00 92.06 108 ASN A C 1
ATOM 863 O O . ASN A 1 108 ? -4.308 2.198 13.327 1.00 92.06 108 ASN A O 1
ATOM 867 N N . TYR A 1 109 ? -2.716 1.385 11.973 1.00 89.50 109 TYR A N 1
ATOM 868 C CA . TYR A 1 109 ? -3.544 0.280 11.486 1.00 89.50 109 TYR A CA 1
ATOM 869 C C . TYR A 1 109 ? -3.963 -0.686 12.599 1.00 89.50 109 TYR A C 1
ATOM 871 O O . TYR A 1 109 ? -5.117 -1.115 12.633 1.00 89.50 109 TYR A O 1
ATOM 879 N N . ASN A 1 110 ? -3.040 -1.027 13.501 1.00 89.25 110 ASN A N 1
ATOM 880 C CA . ASN A 1 110 ? -3.309 -1.941 14.613 1.00 89.25 110 ASN A CA 1
ATOM 881 C C . ASN A 1 110 ? -4.187 -1.312 15.706 1.00 89.25 110 ASN A C 1
ATOM 883 O O . ASN A 1 110 ? -4.885 -2.033 16.411 1.00 89.25 110 ASN A O 1
ATOM 887 N N . SER A 1 111 ? -4.169 0.014 15.842 1.00 91.56 111 SER A N 1
ATOM 888 C CA . SER A 1 111 ? -4.969 0.747 16.827 1.00 91.56 111 SER A CA 1
ATOM 889 C C . SER A 1 111 ? -6.459 0.834 16.466 1.00 91.56 111 SER A C 1
ATOM 891 O O . SER A 1 111 ? -7.309 0.979 17.347 1.00 91.56 111 SER A O 1
ATOM 893 N N . ILE A 1 112 ? -6.795 0.784 15.175 1.00 88.69 112 ILE A N 1
ATOM 894 C CA . ILE A 1 112 ? -8.174 0.950 14.703 1.00 88.69 112 ILE A CA 1
ATOM 895 C C . ILE A 1 112 ? -8.999 -0.298 15.010 1.00 88.69 112 ILE A C 1
ATOM 897 O O . ILE A 1 112 ? -8.610 -1.430 14.730 1.00 88.69 112 ILE A O 1
ATOM 901 N N . HIS A 1 113 ? -10.202 -0.073 15.525 1.00 91.19 113 HIS A N 1
ATOM 902 C CA . HIS A 1 113 ? -11.202 -1.111 15.706 1.00 91.19 113 HIS A CA 1
ATOM 903 C C . HIS A 1 113 ? -11.937 -1.312 14.379 1.00 91.19 113 HIS A C 1
ATOM 905 O O . HIS A 1 113 ? -12.812 -0.528 14.000 1.00 91.19 113 HIS A O 1
ATOM 911 N N . TRP A 1 114 ? -11.561 -2.350 13.636 1.00 87.44 114 TRP A N 1
ATOM 912 C CA . TRP A 1 114 ? -12.074 -2.579 12.287 1.00 87.44 114 TRP A CA 1
ATOM 913 C C . TRP A 1 114 ? -13.536 -3.034 12.291 1.00 87.44 114 TRP A C 1
ATOM 915 O O . TRP A 1 114 ? -13.902 -4.043 12.890 1.00 87.44 114 TRP A O 1
ATOM 925 N N . SER A 1 115 ? -14.374 -2.284 11.577 1.00 87.94 115 SER A N 1
ATOM 926 C CA . SER A 1 115 ? -15.770 -2.615 11.287 1.00 87.94 115 SER A CA 1
ATOM 927 C C . SER A 1 115 ? -15.972 -2.687 9.773 1.00 87.94 115 SER A C 1
ATOM 929 O O . SER A 1 115 ? -15.163 -2.156 9.011 1.00 87.94 115 SER A O 1
ATOM 931 N N . LYS A 1 116 ? -17.071 -3.301 9.315 1.00 84.88 116 LYS A N 1
ATOM 932 C CA . LYS A 1 116 ? -17.385 -3.393 7.876 1.00 84.88 116 LYS A CA 1
ATOM 933 C C . LYS A 1 116 ? -17.366 -2.034 7.177 1.00 84.88 116 LYS A C 1
ATOM 935 O O . LYS A 1 116 ? -16.785 -1.910 6.106 1.00 84.88 116 LYS A O 1
ATOM 940 N N . VAL A 1 117 ? -17.944 -1.021 7.820 1.00 89.25 117 VAL A N 1
ATOM 941 C CA . VAL A 1 117 ? -18.017 0.345 7.288 1.00 89.25 117 VAL A CA 1
ATOM 942 C C . VAL A 1 117 ? -16.619 0.955 7.152 1.00 89.25 117 VAL A C 1
ATOM 944 O O . VAL A 1 117 ? -16.286 1.513 6.112 1.00 89.25 117 VAL A O 1
ATOM 947 N N . ARG A 1 118 ? -15.750 0.781 8.156 1.00 87.94 118 ARG A N 1
ATOM 948 C CA . ARG A 1 118 ? -14.372 1.306 8.115 1.00 87.94 118 ARG A CA 1
ATOM 949 C C . ARG A 1 118 ? -13.511 0.608 7.068 1.00 87.94 118 ARG A C 1
ATOM 951 O O . ARG A 1 118 ? -12.675 1.251 6.442 1.00 87.94 118 ARG A O 1
ATOM 958 N N . VAL A 1 119 ? -13.727 -0.691 6.864 1.00 86.44 119 VAL A N 1
ATOM 959 C CA . VAL A 1 119 ? -13.054 -1.452 5.803 1.00 86.44 119 VAL A CA 1
ATOM 960 C C . VAL A 1 119 ? -13.491 -0.959 4.423 1.00 86.44 119 VAL A C 1
ATOM 962 O O . VAL A 1 119 ? -12.640 -0.758 3.562 1.00 86.44 119 VAL A O 1
ATOM 965 N N . GLN A 1 120 ? -14.787 -0.713 4.215 1.00 86.56 120 GLN A N 1
ATOM 966 C CA . GLN A 1 120 ? -15.293 -0.152 2.958 1.00 86.56 120 GLN A CA 1
ATOM 967 C C . GLN A 1 120 ? -14.717 1.240 2.685 1.00 86.56 120 GLN A C 1
ATOM 969 O O . GLN A 1 120 ? -14.208 1.476 1.593 1.00 86.56 120 GLN A O 1
ATOM 974 N N . LEU A 1 121 ? -14.687 2.112 3.695 1.00 90.31 121 LEU A N 1
ATOM 975 C CA . LEU A 1 121 ? -14.075 3.435 3.578 1.00 90.31 121 LEU A CA 1
ATOM 976 C C . LEU A 1 121 ? -12.580 3.350 3.230 1.00 90.31 121 LEU A C 1
ATOM 978 O O . LEU A 1 121 ? -12.098 4.064 2.356 1.00 90.31 121 LEU A O 1
ATOM 982 N N . LEU A 1 122 ? -11.831 2.454 3.881 1.00 87.88 122 LEU A N 1
ATOM 983 C CA . LEU A 1 122 ? -10.423 2.228 3.548 1.00 87.88 122 LEU A CA 1
ATOM 984 C C . LEU A 1 122 ? -10.255 1.733 2.101 1.00 87.88 122 LEU A C 1
ATOM 986 O O . LEU A 1 122 ? -9.324 2.144 1.412 1.00 87.88 122 LEU A O 1
ATOM 990 N N . ASN A 1 123 ? -11.151 0.866 1.629 1.00 85.12 123 ASN A N 1
ATOM 991 C CA . ASN A 1 123 ? -11.133 0.379 0.252 1.00 85.12 123 ASN A CA 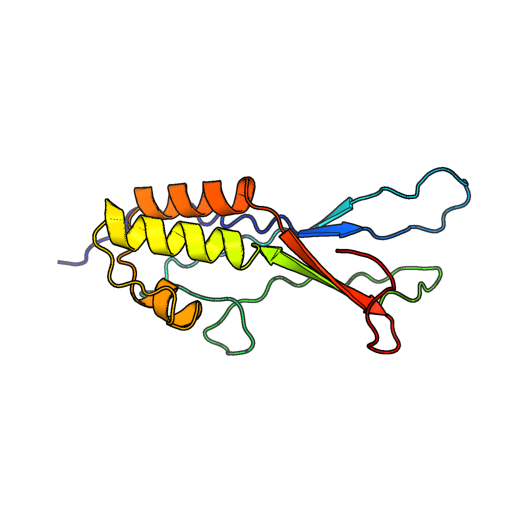1
ATOM 992 C C . ASN A 1 123 ? -11.391 1.504 -0.766 1.00 85.12 123 ASN A C 1
ATOM 994 O O . ASN A 1 123 ? -10.711 1.564 -1.789 1.00 85.12 123 ASN A O 1
ATOM 998 N N . GLU A 1 124 ? -12.312 2.425 -0.476 1.00 87.25 124 GLU A N 1
ATOM 999 C CA . GLU A 1 124 ? -12.530 3.629 -1.292 1.00 87.25 124 GLU A CA 1
ATOM 1000 C C . GLU A 1 124 ? -11.280 4.512 -1.331 1.00 87.25 124 GLU A C 1
ATOM 1002 O O . GLU A 1 124 ? -10.852 4.938 -2.403 1.00 87.25 124 GLU A O 1
ATOM 1007 N N . VAL A 1 125 ? -10.619 4.704 -0.185 1.00 85.81 125 VAL A N 1
ATOM 1008 C CA . VAL A 1 125 ? -9.349 5.439 -0.118 1.00 85.81 125 VAL A CA 1
ATOM 1009 C C . VAL A 1 125 ? -8.282 4.782 -0.993 1.00 85.81 125 VAL A C 1
ATOM 1011 O O . VAL A 1 125 ? -7.603 5.483 -1.734 1.00 85.81 125 VAL A O 1
ATOM 1014 N N . TYR A 1 126 ? -8.148 3.455 -0.983 1.00 82.56 126 TYR A N 1
ATOM 1015 C CA . TYR A 1 126 ? -7.209 2.766 -1.876 1.00 82.56 126 TYR A CA 1
ATOM 1016 C C . TYR A 1 126 ? -7.561 2.887 -3.362 1.00 82.56 126 TYR A C 1
ATOM 1018 O O . TYR A 1 126 ? -6.666 2.790 -4.204 1.00 82.56 126 TYR A O 1
ATOM 1026 N N . HIS A 1 127 ? -8.837 3.076 -3.693 1.00 82.88 127 HIS A N 1
ATOM 1027 C CA . HIS A 1 127 ? -9.282 3.234 -5.072 1.00 82.88 127 HIS A CA 1
ATOM 1028 C C . HIS A 1 127 ? -9.021 4.648 -5.615 1.00 82.88 127 HIS A C 1
ATOM 1030 O O . HIS A 1 127 ? -8.616 4.786 -6.770 1.00 82.88 127 HIS A O 1
ATOM 1036 N N . GLU A 1 128 ? -9.226 5.673 -4.785 1.00 85.19 128 GLU A N 1
ATOM 1037 C CA . GLU A 1 128 ? -9.182 7.085 -5.193 1.00 85.19 128 GLU A CA 1
ATOM 1038 C C . GLU A 1 128 ? -7.849 7.784 -4.891 1.00 85.19 128 GLU A C 1
ATOM 1040 O O . GLU A 1 128 ? -7.498 8.772 -5.538 1.00 85.19 128 GLU A O 1
ATOM 1045 N N . ALA A 1 129 ? -7.086 7.308 -3.904 1.00 84.69 129 ALA A N 1
ATOM 1046 C CA . ALA A 1 129 ? -5.865 7.981 -3.484 1.00 84.69 129 ALA A CA 1
ATOM 1047 C C . ALA A 1 129 ? -4.748 7.902 -4.541 1.00 84.69 129 ALA A C 1
ATOM 1049 O O . ALA A 1 129 ? -4.578 6.881 -5.215 1.00 84.69 129 ALA A O 1
ATOM 1050 N N . PRO A 1 130 ? -3.898 8.943 -4.634 1.00 84.19 130 PRO A N 1
ATOM 1051 C CA . PRO A 1 130 ? -2.718 8.890 -5.478 1.00 84.19 130 PRO A CA 1
ATOM 1052 C C . PRO A 1 130 ? -1.728 7.837 -4.968 1.00 84.19 130 PRO A C 1
ATOM 1054 O O . PRO A 1 130 ? -1.575 7.617 -3.758 1.00 84.19 130 PRO A O 1
ATOM 1057 N N . LEU A 1 131 ? -1.032 7.210 -5.916 1.00 80.94 131 LEU A N 1
ATOM 1058 C CA . LEU A 1 131 ? -0.015 6.199 -5.657 1.00 80.94 131 LEU A CA 1
ATOM 1059 C C . LEU A 1 131 ? 1.3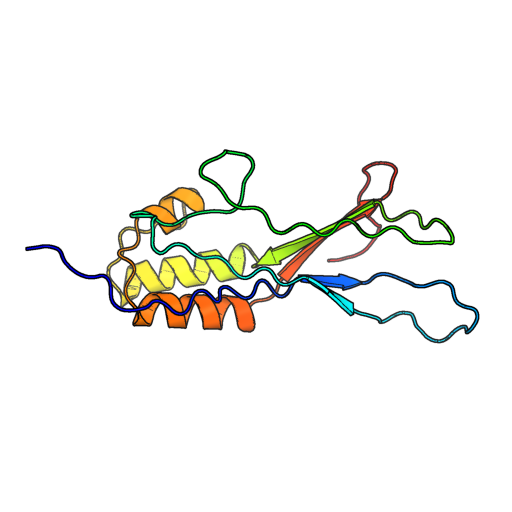78 6.832 -5.639 1.00 80.94 131 LEU A C 1
ATOM 1061 O O . LEU A 1 131 ? 1.726 7.600 -6.528 1.00 80.94 131 LEU A O 1
ATOM 1065 N N . SER A 1 132 ? 2.188 6.446 -4.659 1.00 80.19 132 SER A N 1
ATOM 1066 C CA . SER A 1 132 ? 3.630 6.671 -4.657 1.00 80.19 132 SER A CA 1
ATOM 1067 C C . SER A 1 132 ? 4.303 5.564 -5.461 1.00 80.19 132 SER A C 1
ATOM 1069 O O . SER A 1 132 ? 4.162 4.382 -5.132 1.00 80.19 132 SER A O 1
ATOM 1071 N N . MET A 1 133 ? 5.003 5.934 -6.532 1.00 80.62 133 MET A N 1
ATOM 1072 C CA . MET A 1 133 ? 5.683 4.996 -7.423 1.00 80.62 133 MET A CA 1
ATOM 1073 C C . MET A 1 133 ? 7.177 4.939 -7.112 1.00 80.62 133 MET A C 1
ATOM 1075 O O . MET A 1 133 ? 7.845 5.964 -7.005 1.00 80.62 133 MET A O 1
ATOM 1079 N N . GLN A 1 134 ? 7.727 3.730 -7.036 1.00 79.38 134 GLN A N 1
ATOM 1080 C CA . GLN A 1 134 ? 9.162 3.509 -6.951 1.00 79.38 134 GLN A CA 1
ATOM 1081 C C . GLN A 1 134 ? 9.594 2.515 -8.025 1.00 79.38 134 GLN A C 1
ATOM 1083 O O . GLN A 1 134 ? 9.340 1.318 -7.908 1.00 79.38 134 GLN A O 1
ATOM 1088 N N . CYS A 1 135 ? 10.287 3.028 -9.039 1.00 81.88 135 CYS A N 1
ATOM 1089 C CA . CYS A 1 135 ? 10.887 2.243 -10.108 1.00 81.88 135 CYS A CA 1
ATOM 1090 C C . CYS A 1 135 ? 12.412 2.357 -10.061 1.00 81.88 135 CYS A C 1
ATOM 1092 O O . CYS A 1 135 ? 12.971 3.446 -10.211 1.00 81.88 135 CYS A O 1
ATOM 1094 N N . ASN A 1 136 ? 13.067 1.219 -9.866 1.00 81.75 136 ASN A N 1
ATOM 1095 C CA . ASN A 1 136 ? 14.507 1.063 -9.804 1.00 81.75 136 ASN A CA 1
ATOM 1096 C C . ASN A 1 136 ? 15.021 0.337 -11.053 1.00 81.75 136 ASN A C 1
ATOM 1098 O O . ASN A 1 136 ? 14.414 -0.619 -11.552 1.00 81.75 136 ASN A O 1
ATOM 1102 N N . MET A 1 137 ? 16.169 0.801 -11.531 1.00 82.00 137 MET A N 1
ATOM 1103 C CA . MET A 1 137 ? 16.939 0.164 -12.580 1.00 82.00 137 MET A CA 1
ATOM 1104 C C . MET A 1 137 ? 17.624 -1.104 -12.077 1.00 82.00 137 MET A C 1
ATOM 1106 O O . MET A 1 137 ? 17.773 -1.296 -10.873 1.00 82.00 137 MET A O 1
ATOM 1110 N N . SER A 1 138 ? 18.144 -1.902 -13.010 1.00 81.94 138 SER A N 1
ATOM 1111 C CA . SER A 1 138 ? 19.006 -3.054 -12.705 1.00 81.94 138 SER A CA 1
ATOM 1112 C C . SER A 1 138 ? 20.306 -2.696 -11.968 1.00 81.94 138 SER A C 1
ATOM 1114 O O . SER A 1 138 ? 20.985 -3.573 -11.447 1.00 81.94 138 SER A O 1
ATOM 1116 N N . SER A 1 139 ? 20.693 -1.414 -11.939 1.00 82.06 139 SER A N 1
ATOM 1117 C CA .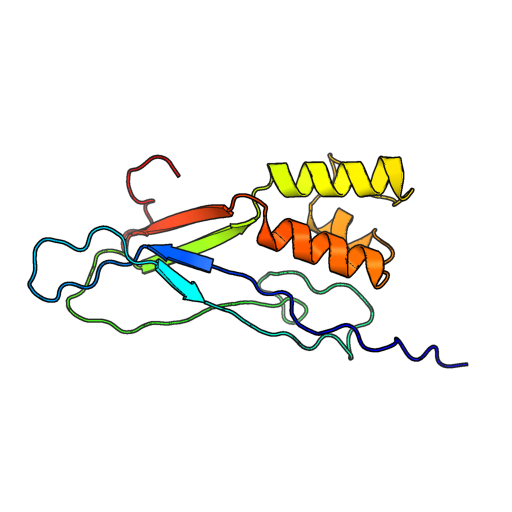 SER A 1 139 ? 21.809 -0.921 -11.119 1.00 82.06 139 SER A CA 1
ATOM 1118 C C . SER A 1 139 ? 21.422 -0.676 -9.655 1.00 82.06 139 SER A C 1
ATOM 1120 O O . SER A 1 139 ? 22.291 -0.397 -8.834 1.00 82.06 139 SER A O 1
ATOM 1122 N N . GLY A 1 140 ? 20.129 -0.745 -9.321 1.00 80.50 140 GLY A N 1
ATOM 1123 C CA . GLY A 1 140 ? 19.571 -0.339 -8.031 1.00 80.50 140 GLY A CA 1
ATOM 1124 C C . GLY A 1 140 ? 19.201 1.147 -7.943 1.00 80.50 140 GLY A C 1
ATOM 1125 O O . GLY A 1 140 ? 18.455 1.531 -7.038 1.00 80.50 140 GLY A O 1
ATOM 1126 N N . ASP A 1 141 ? 19.654 1.974 -8.890 1.00 83.81 141 ASP A N 1
ATOM 1127 C CA . ASP A 1 141 ? 19.330 3.402 -8.941 1.00 83.81 141 ASP A CA 1
ATOM 1128 C C . ASP A 1 141 ? 17.872 3.638 -9.333 1.00 83.81 141 ASP A C 1
ATOM 1130 O O . ASP A 1 141 ? 17.256 2.843 -10.042 1.00 83.81 141 ASP A O 1
ATOM 1134 N N . ARG A 1 142 ? 17.298 4.766 -8.910 1.00 77.44 142 ARG A N 1
ATOM 1135 C CA . ARG A 1 142 ? 15.951 5.153 -9.348 1.00 77.44 142 ARG A CA 1
ATOM 1136 C C . ARG A 1 142 ? 15.974 5.653 -10.788 1.00 77.44 142 ARG A C 1
ATOM 1138 O O . ARG A 1 142 ? 16.907 6.342 -11.198 1.00 77.44 142 ARG A O 1
ATOM 1145 N N . PHE A 1 143 ? 14.920 5.350 -11.543 1.00 77.19 143 PHE A N 1
ATOM 1146 C CA . PHE A 1 143 ? 14.748 5.929 -12.875 1.00 77.19 143 PHE A CA 1
ATOM 1147 C C . PHE A 1 143 ? 14.681 7.463 -12.800 1.00 77.19 143 PHE A C 1
ATOM 1149 O O . PHE A 1 143 ? 13.938 7.979 -11.975 1.00 77.19 143 PHE A O 1
ATOM 1156 N N . PRO A 1 144 ? 15.403 8.215 -13.648 1.00 66.31 144 PRO A N 1
ATOM 1157 C CA . PRO A 1 144 ? 15.329 9.670 -13.639 1.00 66.31 144 PRO A CA 1
ATOM 1158 C C . PRO A 1 144 ? 13.931 10.138 -14.070 1.00 66.31 144 PRO A C 1
ATOM 1160 O O . PRO A 1 144 ? 13.463 9.807 -15.158 1.00 66.31 144 PRO A O 1
ATOM 1163 N N . GLY A 1 145 ? 13.269 10.914 -13.212 1.00 64.81 145 GLY A N 1
ATOM 1164 C CA . GLY A 1 145 ? 11.929 11.456 -13.440 1.00 64.81 145 GLY A CA 1
ATOM 1165 C C . GLY A 1 145 ? 11.312 12.017 -12.155 1.00 64.81 145 GLY A C 1
ATOM 1166 O O . GLY A 1 145 ? 11.814 11.769 -11.060 1.00 64.81 145 GLY A O 1
ATOM 1167 N N . LEU A 1 146 ? 10.240 12.799 -12.299 1.00 46.34 146 LEU A N 1
ATOM 1168 C CA . LEU A 1 146 ? 9.356 13.179 -11.193 1.00 46.34 146 LEU A CA 1
ATOM 1169 C C . LEU A 1 146 ? 8.255 12.114 -11.100 1.00 46.34 146 LEU A C 1
ATOM 1171 O O . LEU A 1 146 ? 7.592 11.849 -12.103 1.00 46.34 146 LEU A O 1
ATOM 1175 N N . TYR A 1 147 ? 8.107 11.495 -9.930 1.00 52.78 147 TYR A N 1
ATOM 1176 C CA . TYR A 1 147 ? 7.088 10.486 -9.615 1.00 52.78 147 TYR A CA 1
ATOM 1177 C C . TYR A 1 147 ? 6.087 11.060 -8.620 1.00 52.78 147 TYR A C 1
ATOM 1179 O O . TYR A 1 147 ? 6.551 11.733 -7.670 1.00 52.78 147 TYR A O 1
#

Secondary structure (DSSP, 8-state):
---------------EEEE----SS-TT-TT-EEEE------TT-SS---BSSSTTSB--------SS--SEEEEEEEE-HHHHHHHHHHHHHTS-----TTS-HHHHHHHS---HHHHHHHHHHHHHSPEEEEEEETTSPBPSS--